Protein AF-A0A484ZSZ6-F1 (afdb_monomer_lite)

Radius of gyration: 18.45 Å; chains: 1; bounding box: 39×39×60 Å

pLDDT: mean 85.98, std 18.45, range [37.88, 98.19]

Organism: NCBI:txid82979

Sequence (96 aa):
MYANLVFSRGIDEFYALCAKVGVDSVLIADVPLEESAPYRLAAQRYNISPIFICPPNADDDLIRQIASHGRGYTYLLSRAGVTGAEKTVRFSHWNT

Foldseek 3Di:
DAPCVCPVCDVLVSLQVCLVVPNAEDEHPPADLVRCVVNLVSCVVSNHFYEEEDEPPDDPVSVVSNVVRGDDDYHYDPHNDDPDDPDPPPDDDDDD

InterPro domains:
  IPR002028 Tryptophan synthase, alpha chain [PF00290] (1-89)
  IPR002028 Tryptophan synthase, alpha chain [PTHR43406] (2-90)
  IPR002028 Tryptophan synthase, alpha chain [TIGR00262] (1-90)
  IPR011060 Ribulose-phosphate binding barrel [SSF51366] (1-91)
  IPR013785 Aldolase-type TIM barrel [G3DSA:3.20.20.70] (1-93)

Structure (mmCIF, N/CA/C/O backbone):
data_AF-A0A484ZSZ6-F1
#
_entry.id   AF-A0A484ZSZ6-F1
#
loop_
_atom_site.group_PDB
_atom_site.id
_atom_site.type_symbol
_atom_site.label_atom_id
_atom_site.label_alt_id
_atom_site.label_comp_id
_atom_site.label_asym_id
_atom_site.label_entity_id
_atom_site.label_seq_id
_atom_site.pdbx_PDB_ins_code
_atom_site.Cartn_x
_atom_site.Cartn_y
_atom_site.Cartn_z
_atom_site.occupancy
_atom_site.B_iso_or_equiv
_atom_site.auth_seq_id
_atom_site.auth_comp_id
_atom_site.auth_asym_id
_atom_site.auth_atom_id
_atom_site.pdbx_PDB_model_num
ATOM 1 N N . MET A 1 1 ? -1.527 8.192 -1.253 1.00 87.94 1 MET A N 1
ATOM 2 C CA . MET A 1 1 ? -1.198 8.896 0.007 1.00 87.94 1 MET A CA 1
ATOM 3 C C . MET A 1 1 ? 0.299 8.761 0.276 1.00 87.94 1 MET A C 1
ATOM 5 O O . MET A 1 1 ? 0.913 7.934 -0.378 1.00 87.94 1 MET A O 1
ATOM 9 N N . TYR A 1 2 ? 0.884 9.553 1.176 1.00 93.69 2 TYR A N 1
ATOM 10 C CA . TYR A 1 2 ? 2.295 9.433 1.578 1.00 93.69 2 TYR A CA 1
ATOM 11 C C . TYR A 1 2 ? 2.436 8.643 2.885 1.00 93.69 2 TYR A C 1
ATOM 13 O O . TYR A 1 2 ? 1.557 8.734 3.750 1.00 93.69 2 TYR A O 1
ATOM 21 N N . ALA A 1 3 ? 3.543 7.920 3.047 1.00 94.38 3 ALA A N 1
ATOM 22 C CA . ALA A 1 3 ? 3.842 7.049 4.181 1.00 94.38 3 ALA A CA 1
ATOM 23 C C . ALA A 1 3 ? 3.733 7.790 5.512 1.00 94.38 3 ALA A C 1
ATOM 25 O O . ALA A 1 3 ? 3.119 7.296 6.454 1.00 94.38 3 ALA A O 1
ATOM 26 N N . ASN A 1 4 ? 4.246 9.022 5.563 1.00 94.75 4 ASN A N 1
ATOM 27 C CA . ASN A 1 4 ? 4.240 9.848 6.767 1.00 94.75 4 ASN A CA 1
ATOM 28 C C . ASN A 1 4 ? 2.826 10.072 7.340 1.00 94.75 4 ASN A C 1
ATOM 30 O O . ASN A 1 4 ? 2.640 10.083 8.555 1.00 94.75 4 ASN A O 1
ATOM 34 N N . LEU A 1 5 ? 1.806 10.210 6.486 1.00 93.38 5 LEU A N 1
ATOM 35 C CA . LEU A 1 5 ? 0.421 10.393 6.941 1.00 93.38 5 LEU A CA 1
ATOM 36 C C . LEU A 1 5 ? -0.161 9.120 7.567 1.00 93.38 5 LEU A C 1
ATOM 38 O O . LEU A 1 5 ? -0.976 9.215 8.480 1.00 93.38 5 LEU A O 1
ATOM 42 N N . VAL A 1 6 ? 0.275 7.947 7.099 1.00 94.69 6 VAL A N 1
ATOM 43 C CA . VAL A 1 6 ? -0.079 6.661 7.714 1.00 94.69 6 VAL A CA 1
ATOM 44 C C . VAL A 1 6 ? 0.695 6.474 9.018 1.00 94.69 6 VAL A C 1
ATOM 46 O O . VAL A 1 6 ? 0.132 6.104 10.042 1.00 94.69 6 VAL A O 1
ATOM 49 N N . PHE A 1 7 ? 2.002 6.730 8.977 1.00 93.88 7 PHE A N 1
ATOM 50 C CA . PHE A 1 7 ? 2.922 6.415 10.061 1.00 93.88 7 PHE A CA 1
ATOM 51 C C . PHE A 1 7 ? 2.739 7.330 11.274 1.00 93.88 7 PHE A C 1
ATOM 53 O O . PHE A 1 7 ? 2.713 6.842 12.399 1.00 93.88 7 PHE A O 1
ATOM 60 N N . SER A 1 8 ? 2.554 8.637 11.061 1.00 92.62 8 SER A N 1
ATOM 61 C CA . SER A 1 8 ? 2.411 9.627 12.145 1.00 92.62 8 SER A CA 1
ATOM 62 C C . SER A 1 8 ? 1.237 9.357 13.089 1.00 92.62 8 SER A C 1
ATOM 64 O O . SER A 1 8 ? 1.297 9.736 14.255 1.00 92.62 8 SER A O 1
ATOM 66 N N . ARG A 1 9 ? 0.183 8.695 12.604 1.00 87.75 9 ARG A N 1
ATOM 67 C CA . ARG A 1 9 ? -0.988 8.292 13.399 1.00 87.75 9 ARG A CA 1
ATOM 68 C C . ARG A 1 9 ? -0.896 6.863 13.935 1.00 87.75 9 ARG A C 1
ATOM 70 O O . ARG A 1 9 ? -1.791 6.433 14.641 1.00 87.75 9 ARG A O 1
ATOM 77 N N . GLY A 1 10 ? 0.157 6.127 13.591 1.00 96.12 10 GLY A N 1
ATOM 78 C CA . GLY A 1 10 ? 0.226 4.682 13.764 1.00 96.12 10 GLY A CA 1
ATOM 79 C C . GLY A 1 10 ? -0.470 3.950 12.615 1.00 96.12 10 GLY A C 1
ATOM 80 O O . GLY A 1 10 ? -1.633 4.197 12.297 1.00 96.12 10 GLY A O 1
ATOM 81 N N . ILE A 1 11 ? 0.251 3.008 11.998 1.00 97.06 11 ILE A N 1
ATOM 82 C CA . ILE A 1 11 ? -0.221 2.279 10.810 1.00 97.06 11 ILE A CA 1
ATOM 83 C C . ILE A 1 11 ? -1.549 1.560 11.086 1.00 97.06 11 ILE A C 1
ATOM 85 O O . ILE A 1 11 ? -2.465 1.616 10.272 1.00 97.06 11 ILE A O 1
ATOM 89 N N . ASP A 1 12 ? -1.660 0.897 12.234 1.00 97.69 12 ASP A N 1
ATOM 90 C CA . ASP A 1 12 ? -2.839 0.109 12.599 1.00 97.69 12 ASP A CA 1
ATOM 91 C C . ASP A 1 12 ? -4.077 0.996 12.823 1.00 97.69 12 ASP A C 1
ATOM 93 O O . ASP A 1 12 ? -5.130 0.746 12.239 1.00 97.69 12 ASP A O 1
ATOM 97 N N . GLU A 1 13 ? -3.924 2.098 13.568 1.00 97.88 13 GLU A N 1
ATOM 98 C CA . GLU A 1 13 ? -4.997 3.070 13.820 1.00 97.88 13 GLU A CA 1
ATOM 99 C C . GLU A 1 13 ? -5.493 3.717 12.522 1.00 97.88 13 GLU A C 1
ATOM 101 O O . GLU A 1 13 ? -6.701 3.869 12.316 1.00 97.88 13 GLU A O 1
ATOM 106 N N . PHE A 1 14 ? -4.573 4.043 11.610 1.00 98.00 14 PHE A N 1
ATOM 107 C CA . PHE A 1 14 ? -4.925 4.565 10.295 1.00 98.00 14 PHE A CA 1
ATOM 108 C C . PHE A 1 14 ? -5.837 3.596 9.527 1.00 98.00 14 PHE A C 1
ATOM 110 O O . PHE A 1 14 ? -6.909 3.994 9.067 1.00 98.00 14 PHE A O 1
ATOM 117 N N . TYR A 1 15 ? -5.450 2.320 9.415 1.00 98.12 15 TYR A N 1
ATOM 118 C CA . TYR A 1 15 ? -6.247 1.334 8.679 1.00 98.12 15 TYR A CA 1
ATOM 119 C C . TYR A 1 15 ? -7.562 0.977 9.390 1.00 98.12 15 TYR A C 1
ATOM 121 O O . TYR A 1 15 ? -8.571 0.763 8.715 1.00 98.12 15 TYR A O 1
ATOM 129 N N . ALA A 1 16 ? -7.598 1.004 10.726 1.00 98.19 16 ALA A N 1
ATOM 130 C CA . ALA A 1 16 ? -8.834 0.864 11.494 1.00 98.19 16 ALA A CA 1
ATOM 131 C C . ALA A 1 16 ? -9.832 1.988 11.175 1.00 98.19 16 ALA A C 1
ATOM 133 O O . ALA A 1 16 ? -11.024 1.738 10.971 1.00 98.19 16 ALA A O 1
ATOM 134 N N . LEU A 1 17 ? -9.347 3.232 11.090 1.00 97.69 17 LEU A N 1
ATOM 135 C CA . LEU A 1 17 ? -10.176 4.373 10.717 1.00 97.69 17 LEU A CA 1
ATOM 136 C C . LEU A 1 17 ? -10.674 4.249 9.275 1.00 97.69 17 LEU A C 1
ATOM 138 O O . LEU A 1 17 ? -11.860 4.471 9.040 1.00 97.69 17 LEU A O 1
ATOM 142 N N . CYS A 1 18 ? -9.806 3.858 8.335 1.00 97.75 18 CYS A N 1
ATOM 143 C CA . CYS A 1 18 ? -10.184 3.600 6.944 1.00 97.75 18 CYS A CA 1
ATOM 144 C C . CYS A 1 18 ? -11.353 2.613 6.847 1.00 97.75 18 CYS A C 1
ATOM 146 O O . CYS A 1 18 ? -12.346 2.915 6.186 1.00 97.75 18 CYS A O 1
ATOM 148 N N . ALA A 1 19 ? -11.282 1.485 7.557 1.00 98.06 19 ALA A N 1
ATOM 149 C CA . ALA A 1 19 ? -12.372 0.512 7.581 1.00 98.06 19 ALA A CA 1
ATOM 150 C C . ALA A 1 19 ? -13.653 1.092 8.193 1.00 98.06 19 ALA A C 1
ATOM 152 O O . ALA A 1 19 ? -14.738 0.912 7.645 1.00 98.06 19 ALA A O 1
ATOM 153 N N . LYS A 1 20 ? -13.538 1.852 9.290 1.00 98.19 20 LYS A N 1
ATOM 154 C CA . LYS A 1 20 ? -14.687 2.486 9.955 1.00 98.19 20 LYS A CA 1
ATOM 155 C C . LYS A 1 20 ? -15.456 3.443 9.039 1.00 98.19 20 LYS A C 1
ATOM 157 O O . LYS A 1 20 ? -16.673 3.544 9.168 1.00 98.19 20 LYS A O 1
ATOM 162 N N . VAL A 1 21 ? -14.763 4.162 8.156 1.00 97.81 21 VAL A N 1
ATOM 163 C CA . VAL A 1 21 ? -15.391 5.120 7.229 1.00 97.81 21 VAL A CA 1
ATOM 164 C C . VAL A 1 21 ? -15.746 4.513 5.865 1.00 97.81 21 VAL A C 1
ATOM 166 O O . VAL A 1 21 ? -16.266 5.227 5.014 1.00 97.81 21 VAL A O 1
ATOM 169 N N . GLY A 1 22 ? -15.491 3.216 5.657 1.00 97.31 22 GLY A N 1
ATOM 170 C CA . GLY A 1 22 ? -15.843 2.504 4.426 1.00 97.31 22 GLY A CA 1
ATOM 171 C C . GLY A 1 22 ? -14.873 2.713 3.259 1.00 97.31 22 GLY A C 1
ATOM 172 O O . GLY A 1 22 ? -15.303 2.723 2.113 1.00 97.31 22 GLY A O 1
ATOM 173 N N . VAL A 1 23 ? -13.577 2.917 3.522 1.00 97.81 23 VAL A N 1
ATOM 174 C CA . VAL A 1 23 ? -12.549 2.924 2.465 1.00 97.81 23 VAL A CA 1
ATOM 175 C C . VAL A 1 23 ? -12.324 1.499 1.960 1.00 97.81 23 VAL A C 1
ATOM 177 O O . VAL A 1 23 ? -12.124 0.598 2.762 1.00 97.81 23 VAL A O 1
ATOM 180 N N . ASP A 1 24 ? -12.270 1.298 0.642 1.00 97.25 24 ASP A N 1
ATOM 181 C CA . ASP A 1 24 ? -12.011 -0.030 0.059 1.00 97.25 24 ASP A CA 1
ATOM 182 C C . ASP A 1 24 ? -10.520 -0.328 -0.156 1.00 97.25 24 ASP A C 1
ATOM 184 O O . ASP A 1 24 ? -10.080 -1.481 -0.136 1.00 97.25 24 ASP A O 1
ATOM 188 N N . SER A 1 25 ? -9.718 0.707 -0.424 1.00 97.06 25 SER A N 1
ATOM 189 C CA . SER A 1 25 ? -8.324 0.538 -0.833 1.00 97.06 25 SER A CA 1
ATOM 190 C C . SER A 1 25 ? -7.438 1.733 -0.498 1.00 97.06 25 SER A C 1
ATOM 192 O O . SER A 1 25 ? -7.904 2.869 -0.395 1.00 97.06 25 SER A O 1
ATOM 194 N N . VAL A 1 26 ? -6.139 1.475 -0.332 1.00 97.31 26 VAL A N 1
ATOM 195 C CA . VAL A 1 26 ? -5.129 2.501 -0.048 1.00 97.31 26 VAL A CA 1
ATOM 196 C C . VAL A 1 26 ? -3.896 2.264 -0.916 1.00 97.31 26 VAL A C 1
ATOM 198 O O . VAL A 1 26 ? -3.300 1.189 -0.900 1.00 97.31 26 VAL A O 1
ATOM 201 N N . LEU A 1 27 ? -3.493 3.309 -1.641 1.00 96.81 27 LEU A N 1
ATOM 202 C CA . LEU A 1 27 ? -2.213 3.403 -2.344 1.00 96.81 27 LEU A CA 1
ATOM 203 C C . LEU A 1 27 ? -1.280 4.318 -1.548 1.00 96.81 27 LEU A C 1
ATOM 205 O O . LEU A 1 27 ? -1.634 5.476 -1.296 1.00 96.81 27 LEU A O 1
ATOM 209 N N . ILE A 1 28 ? -0.084 3.841 -1.201 1.00 95.94 28 ILE A N 1
ATOM 210 C CA . ILE A 1 28 ? 0.973 4.659 -0.590 1.00 95.94 28 ILE A CA 1
ATOM 211 C C . ILE A 1 28 ? 2.067 4.889 -1.640 1.00 95.94 28 ILE A C 1
ATOM 213 O O . ILE A 1 28 ? 2.682 3.941 -2.104 1.00 95.94 28 ILE A O 1
ATOM 217 N N . ALA A 1 29 ? 2.243 6.136 -2.078 1.00 91.81 29 ALA A N 1
ATOM 218 C CA . ALA A 1 29 ? 2.974 6.473 -3.302 1.00 91.81 29 ALA A CA 1
ATOM 219 C C . ALA A 1 29 ? 4.501 6.413 -3.153 1.00 91.81 29 ALA A C 1
ATOM 221 O O . ALA A 1 29 ? 5.207 6.226 -4.136 1.00 91.81 29 ALA A O 1
ATOM 222 N N . ASP A 1 30 ? 4.993 6.599 -1.934 1.00 93.88 30 ASP A N 1
ATOM 223 C CA . ASP A 1 30 ? 6.403 6.676 -1.555 1.00 93.88 30 ASP A CA 1
ATOM 224 C C . ASP A 1 30 ? 6.892 5.423 -0.810 1.00 93.88 30 ASP A C 1
ATOM 226 O O . ASP A 1 30 ? 8.021 5.413 -0.334 1.00 93.88 30 ASP A O 1
ATOM 230 N N . VAL A 1 31 ? 6.068 4.370 -0.709 1.00 93.56 31 VAL A N 1
ATOM 231 C CA . VAL A 1 31 ? 6.461 3.096 -0.086 1.00 93.56 31 VAL A CA 1
ATOM 232 C C . VAL A 1 31 ? 6.713 2.056 -1.175 1.00 93.56 31 VAL A C 1
ATOM 234 O O . VAL A 1 31 ? 5.754 1.619 -1.822 1.00 93.56 31 VAL A O 1
ATOM 237 N N . PRO A 1 32 ? 7.973 1.635 -1.381 1.00 91.38 32 PRO A N 1
ATOM 238 C CA . PRO A 1 32 ? 8.282 0.547 -2.293 1.00 91.38 32 PRO A CA 1
ATOM 239 C C . PRO A 1 32 ? 7.781 -0.791 -1.728 1.00 91.38 32 PRO A C 1
ATOM 241 O O . PRO A 1 32 ? 7.456 -0.922 -0.542 1.00 91.38 32 PRO A O 1
ATOM 244 N N . LEU A 1 33 ? 7.680 -1.804 -2.587 1.00 89.88 33 LEU A N 1
ATOM 245 C CA . LEU A 1 33 ? 7.099 -3.096 -2.226 1.00 89.88 33 LEU A CA 1
ATOM 246 C C . LEU A 1 33 ? 7.856 -3.763 -1.061 1.00 89.88 33 LEU A C 1
ATOM 248 O O . LEU A 1 33 ? 7.234 -4.338 -0.166 1.00 89.88 33 LEU A O 1
ATOM 252 N N . GLU A 1 34 ? 9.177 -3.642 -1.045 1.00 91.56 34 GLU A N 1
ATOM 253 C CA . GLU A 1 34 ? 10.098 -4.200 -0.054 1.00 91.56 34 GLU A CA 1
ATOM 254 C C . GLU A 1 34 ? 9.791 -3.681 1.360 1.00 91.56 34 GLU A C 1
ATOM 256 O O . GLU A 1 34 ? 9.831 -4.433 2.334 1.00 91.56 34 GLU A O 1
ATOM 261 N N . GLU A 1 35 ? 9.393 -2.413 1.467 1.00 94.12 35 GLU A N 1
ATOM 262 C CA . GLU A 1 35 ? 9.041 -1.745 2.726 1.00 94.12 35 GLU A CA 1
ATOM 263 C C . GLU A 1 35 ? 7.536 -1.809 3.032 1.00 94.12 35 GLU A C 1
ATOM 265 O O . GLU A 1 35 ? 7.070 -1.348 4.077 1.00 94.12 35 GLU A O 1
ATOM 270 N N . SER A 1 36 ? 6.742 -2.411 2.143 1.00 95.06 36 SER A N 1
ATOM 271 C CA . SER A 1 36 ? 5.280 -2.409 2.246 1.00 95.06 36 SER A CA 1
ATOM 272 C C . SER A 1 36 ? 4.718 -3.366 3.298 1.00 95.06 36 SER A C 1
ATOM 274 O O . SER A 1 36 ? 3.543 -3.253 3.652 1.00 95.06 36 SER A O 1
ATOM 276 N N . ALA A 1 37 ? 5.521 -4.306 3.809 1.00 96.62 37 ALA A N 1
ATOM 277 C CA . ALA A 1 37 ? 5.092 -5.357 4.734 1.00 96.62 37 ALA A CA 1
ATOM 278 C C . ALA A 1 37 ? 4.217 -4.860 5.910 1.00 96.62 37 ALA A C 1
ATOM 280 O O . ALA A 1 37 ? 3.097 -5.364 6.048 1.00 96.62 37 ALA A O 1
ATOM 281 N N . PRO A 1 38 ? 4.632 -3.871 6.730 1.00 96.88 38 PRO A N 1
ATOM 282 C CA . PRO A 1 38 ? 3.805 -3.389 7.838 1.00 96.88 38 PRO A CA 1
ATOM 283 C C . PRO A 1 38 ? 2.474 -2.787 7.365 1.00 96.88 38 PRO A C 1
ATOM 285 O O . PRO A 1 38 ? 1.438 -3.016 7.992 1.00 96.88 38 PRO A O 1
ATOM 288 N N . TYR A 1 39 ? 2.475 -2.085 6.231 1.00 96.75 39 TYR A N 1
ATOM 289 C CA . TYR A 1 39 ? 1.286 -1.452 5.663 1.00 96.75 39 TYR A CA 1
ATOM 290 C C . TYR A 1 39 ? 0.304 -2.476 5.100 1.00 96.75 39 TYR A C 1
ATOM 292 O O . TYR A 1 39 ? -0.877 -2.433 5.433 1.00 96.75 39 TYR A O 1
ATOM 300 N N . ARG A 1 40 ? 0.775 -3.429 4.286 1.00 95.44 40 ARG A N 1
ATOM 301 C CA . ARG A 1 40 ? -0.095 -4.443 3.672 1.00 95.44 40 ARG A CA 1
ATOM 302 C C . ARG A 1 40 ? -0.667 -5.409 4.705 1.00 95.44 40 ARG A C 1
ATOM 304 O O . ARG A 1 40 ? 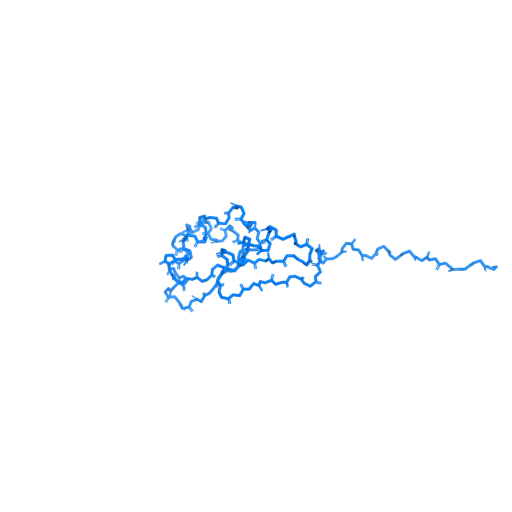-1.813 -5.819 4.567 1.00 95.44 40 ARG A O 1
ATOM 311 N N . LEU A 1 41 ? 0.098 -5.754 5.745 1.00 97.19 41 LEU A N 1
ATOM 312 C CA . LEU A 1 41 ? -0.393 -6.608 6.828 1.00 97.19 41 LEU A CA 1
ATOM 313 C C . LEU A 1 41 ? -1.482 -5.899 7.640 1.00 97.19 41 LEU A C 1
ATOM 315 O O . LEU A 1 41 ? -2.472 -6.531 7.998 1.00 97.19 41 LEU A O 1
ATOM 319 N N . ALA A 1 42 ? -1.329 -4.598 7.907 1.00 97.56 42 ALA A N 1
ATOM 320 C CA . ALA A 1 42 ? -2.378 -3.806 8.544 1.00 97.56 42 ALA A CA 1
ATOM 321 C C . ALA A 1 42 ? -3.612 -3.672 7.645 1.00 97.56 42 ALA A C 1
ATOM 323 O O . ALA A 1 42 ? -4.718 -3.961 8.090 1.00 97.56 42 ALA A O 1
ATOM 324 N N . ALA A 1 43 ? -3.425 -3.345 6.365 1.00 97.12 43 ALA A N 1
ATOM 325 C CA . ALA A 1 43 ? -4.511 -3.266 5.392 1.00 97.12 43 ALA A CA 1
ATOM 326 C C . ALA A 1 43 ? -5.341 -4.563 5.359 1.00 97.12 43 ALA A C 1
ATOM 328 O O . ALA A 1 43 ? -6.562 -4.521 5.484 1.00 97.12 43 ALA A O 1
ATOM 329 N N . GLN A 1 44 ? -4.675 -5.723 5.310 1.00 96.25 44 GLN A N 1
ATOM 330 C CA . GLN A 1 44 ? -5.322 -7.038 5.333 1.00 96.25 44 GLN A CA 1
ATOM 331 C C . GLN A 1 44 ? -6.135 -7.293 6.609 1.00 96.25 44 GLN A C 1
ATOM 333 O O . GLN A 1 44 ? -7.242 -7.818 6.511 1.00 96.25 44 GLN A O 1
ATOM 338 N N . ARG A 1 45 ? -5.635 -6.903 7.792 1.00 97.69 45 ARG A N 1
ATOM 339 C CA . ARG A 1 45 ? -6.384 -7.046 9.058 1.00 97.69 45 ARG A CA 1
ATOM 340 C C . ARG A 1 45 ? -7.712 -6.293 9.043 1.00 97.69 45 ARG A C 1
ATOM 342 O O . ARG A 1 45 ? -8.678 -6.759 9.637 1.00 97.69 45 ARG A O 1
ATOM 349 N N . TYR A 1 46 ? -7.753 -5.157 8.355 1.00 98.00 46 TYR A N 1
ATOM 350 C CA . TYR A 1 46 ? -8.921 -4.282 8.282 1.00 98.00 46 TYR A CA 1
ATOM 351 C C . TYR A 1 46 ? -9.708 -4.419 6.976 1.00 98.00 46 TYR A C 1
ATOM 353 O O . TYR A 1 46 ? -10.565 -3.588 6.690 1.00 98.00 46 TYR A O 1
ATOM 361 N N . ASN A 1 47 ? -9.443 -5.472 6.195 1.00 97.31 47 ASN A N 1
ATOM 362 C CA . ASN A 1 47 ? -10.094 -5.739 4.912 1.00 97.31 47 ASN A CA 1
ATOM 363 C C . ASN A 1 47 ? -9.983 -4.576 3.901 1.00 97.31 47 ASN A C 1
ATOM 365 O O . ASN A 1 47 ? -10.872 -4.359 3.081 1.00 97.31 47 ASN A O 1
ATOM 369 N N . ILE A 1 48 ? -8.872 -3.840 3.960 1.00 98.00 48 ILE A N 1
ATOM 370 C CA . ILE A 1 48 ? -8.515 -2.767 3.032 1.00 98.00 48 ILE A CA 1
ATOM 371 C C . ILE A 1 48 ? -7.561 -3.335 1.985 1.00 98.00 48 ILE A C 1
ATOM 373 O O . ILE A 1 48 ? -6.577 -3.995 2.321 1.00 98.00 48 ILE A O 1
ATOM 377 N N . SER A 1 49 ? -7.817 -3.060 0.708 1.00 97.75 49 SER A N 1
ATOM 378 C CA . SER A 1 49 ? -6.944 -3.508 -0.379 1.00 97.75 49 SER A CA 1
ATOM 379 C C . SER A 1 49 ? -5.676 -2.644 -0.469 1.00 97.75 49 SER A C 1
ATOM 381 O O . SER A 1 49 ? -5.785 -1.448 -0.758 1.00 97.75 49 SER A O 1
ATOM 383 N N . P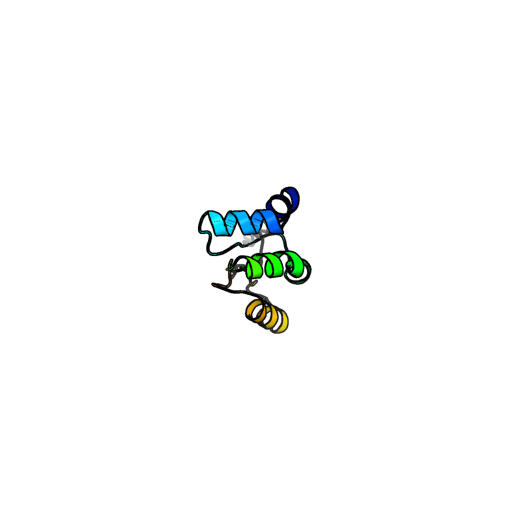RO A 1 50 ? -4.466 -3.204 -0.259 1.00 96.75 50 PRO A N 1
ATOM 384 C CA . PRO A 1 50 ? -3.229 -2.489 -0.546 1.00 96.75 50 PRO A CA 1
ATOM 385 C C . PRO A 1 50 ? -3.011 -2.419 -2.062 1.00 96.75 50 PRO A C 1
ATOM 387 O O . PRO A 1 50 ? -2.958 -3.449 -2.744 1.00 96.75 50 PRO A O 1
ATOM 390 N N . ILE A 1 51 ? -2.877 -1.201 -2.583 1.00 96.81 51 ILE A N 1
ATOM 391 C CA . ILE A 1 51 ? -2.665 -0.941 -4.009 1.00 96.81 51 ILE A CA 1
ATOM 392 C C . ILE A 1 51 ? -1.192 -0.641 -4.260 1.00 96.81 51 ILE A C 1
ATOM 394 O O . ILE A 1 51 ? -0.617 0.249 -3.633 1.00 96.81 51 ILE A O 1
ATOM 398 N N . PHE A 1 52 ? -0.616 -1.343 -5.235 1.00 95.38 52 PHE A N 1
ATOM 399 C CA . PHE A 1 52 ? 0.764 -1.152 -5.673 1.00 95.38 52 PHE A CA 1
ATOM 400 C C . PHE A 1 52 ? 0.837 -0.532 -7.061 1.00 95.38 52 PHE A C 1
ATOM 402 O O . PHE A 1 52 ? -0.038 -0.737 -7.911 1.00 95.38 52 PHE A O 1
ATOM 409 N N . ILE A 1 53 ? 1.916 0.214 -7.275 1.00 93.31 53 ILE A N 1
ATOM 410 C CA . ILE A 1 53 ? 2.254 0.804 -8.561 1.00 93.31 53 ILE A CA 1
ATOM 411 C C . ILE A 1 53 ? 3.1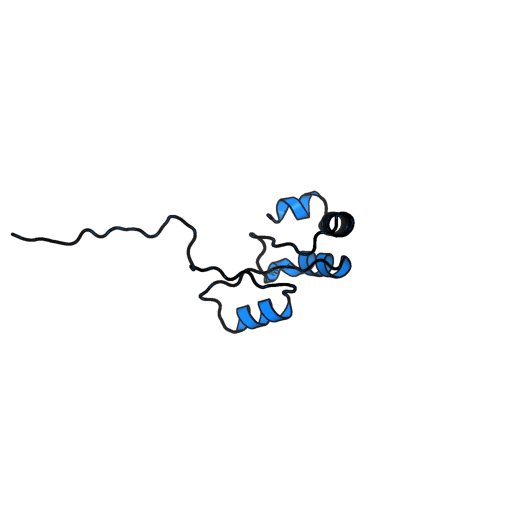07 -0.187 -9.351 1.00 93.31 53 ILE A C 1
ATOM 413 O O . ILE A 1 53 ? 4.097 -0.699 -8.839 1.00 93.31 53 ILE A O 1
ATOM 417 N N . CYS A 1 54 ? 2.734 -0.424 -10.606 1.00 92.62 54 CYS A N 1
ATOM 418 C CA . CYS A 1 54 ? 3.528 -1.177 -11.566 1.00 92.62 54 CYS A CA 1
ATOM 419 C C . CYS A 1 54 ? 4.134 -0.202 -12.591 1.00 92.62 54 CYS A C 1
ATOM 421 O O . CYS A 1 54 ? 3.385 0.432 -13.345 1.00 92.62 54 CYS A O 1
ATOM 423 N N . PRO A 1 55 ? 5.465 -0.023 -12.616 1.00 90.69 55 PRO A N 1
ATOM 424 C CA . PRO A 1 55 ? 6.144 0.695 -13.690 1.00 90.69 55 PRO A CA 1
ATOM 425 C C . PRO A 1 55 ? 5.978 -0.025 -15.041 1.00 90.69 55 PRO A C 1
ATOM 427 O O . PRO A 1 55 ? 5.939 -1.253 -15.074 1.00 90.69 55 PRO A O 1
ATOM 430 N N . PRO A 1 56 ? 5.948 0.691 -16.181 1.00 88.94 56 PRO A N 1
ATOM 431 C CA . PRO A 1 56 ? 5.811 0.055 -17.496 1.00 88.94 56 PRO A CA 1
ATOM 432 C C . PRO A 1 56 ? 7.052 -0.757 -17.906 1.00 88.94 56 PRO A C 1
ATOM 434 O O . PRO A 1 56 ? 6.989 -1.549 -18.838 1.00 88.94 56 PRO A O 1
ATOM 437 N N . ASN A 1 57 ? 8.179 -0.542 -17.227 1.00 90.00 57 ASN A N 1
ATOM 438 C CA . ASN A 1 57 ? 9.445 -1.250 -17.390 1.00 90.00 57 ASN A CA 1
ATOM 439 C C . ASN A 1 57 ? 9.731 -2.222 -16.229 1.00 90.00 57 ASN A C 1
ATOM 441 O O . ASN A 1 57 ? 10.892 -2.562 -16.012 1.00 90.00 57 ASN A O 1
ATOM 445 N N . ALA A 1 58 ? 8.709 -2.602 -15.453 1.00 89.62 58 ALA A N 1
ATOM 446 C CA . ALA A 1 58 ? 8.848 -3.603 -14.401 1.00 89.62 58 ALA A CA 1
ATOM 447 C C . ALA A 1 58 ? 9.342 -4.932 -14.985 1.00 89.62 58 ALA A C 1
ATOM 449 O O . ALA A 1 58 ? 8.874 -5.361 -16.041 1.00 89.62 58 ALA A O 1
ATOM 450 N N . ASP A 1 59 ? 10.275 -5.575 -14.289 1.00 94.06 59 ASP A N 1
ATOM 451 C CA . ASP A 1 59 ? 10.692 -6.929 -14.626 1.00 94.06 59 ASP A CA 1
ATOM 452 C C . ASP A 1 59 ? 9.650 -7.965 -14.169 1.00 94.06 59 ASP A C 1
ATOM 454 O O . ASP A 1 59 ? 8.714 -7.681 -13.412 1.00 94.06 59 ASP A O 1
ATOM 458 N N . ASP A 1 60 ? 9.808 -9.190 -14.663 1.00 95.56 60 ASP A N 1
ATOM 459 C CA . ASP A 1 60 ? 8.918 -10.311 -14.364 1.00 95.56 60 ASP A CA 1
ATOM 460 C C . ASP A 1 60 ? 8.799 -10.588 -12.857 1.00 95.56 60 ASP A C 1
ATOM 462 O O . ASP A 1 60 ? 7.728 -10.965 -12.373 1.00 95.56 60 ASP A O 1
ATOM 466 N N . ASP A 1 61 ? 9.881 -10.398 -12.103 1.00 95.12 61 ASP A N 1
ATOM 467 C CA . ASP A 1 61 ? 9.906 -10.665 -10.668 1.00 95.12 61 ASP A CA 1
ATOM 468 C C . ASP A 1 61 ? 9.114 -9.614 -9.892 1.00 95.12 61 ASP A C 1
ATOM 470 O O . ASP A 1 61 ? 8.296 -9.970 -9.038 1.00 95.12 61 ASP A O 1
ATOM 474 N N . LEU A 1 62 ? 9.264 -8.332 -10.223 1.00 92.31 62 LEU A N 1
ATOM 475 C CA . LEU A 1 62 ? 8.458 -7.260 -9.652 1.00 92.31 62 LEU A CA 1
ATOM 476 C C . LEU A 1 62 ? 6.975 -7.446 -9.995 1.00 92.31 62 LEU A C 1
ATOM 478 O O . LEU A 1 62 ? 6.124 -7.319 -9.113 1.00 92.31 62 LEU A O 1
ATOM 482 N N . ILE A 1 63 ? 6.648 -7.819 -11.238 1.00 94.19 63 ILE A N 1
ATOM 483 C CA . ILE A 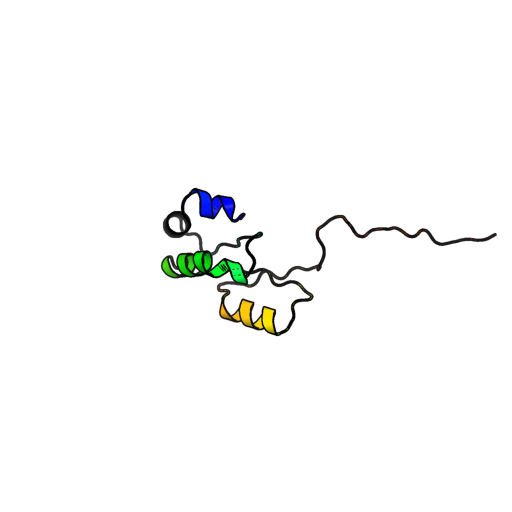1 63 ? 5.264 -8.102 -11.651 1.00 94.19 63 ILE A CA 1
ATOM 484 C C . ILE A 1 63 ? 4.666 -9.238 -10.810 1.00 94.19 63 ILE A C 1
ATOM 486 O O . ILE A 1 63 ? 3.554 -9.098 -10.288 1.00 94.19 63 ILE A O 1
ATOM 490 N N . ARG A 1 64 ? 5.395 -10.348 -10.622 1.00 95.56 64 ARG A N 1
ATOM 491 C CA . ARG A 1 64 ? 4.946 -11.477 -9.784 1.00 95.56 64 ARG A CA 1
ATOM 492 C C . ARG A 1 64 ? 4.718 -11.059 -8.340 1.00 95.56 64 ARG A C 1
ATOM 494 O O . ARG A 1 64 ? 3.734 -11.481 -7.724 1.00 95.56 64 ARG A O 1
ATOM 501 N N . GLN A 1 65 ? 5.597 -10.229 -7.792 1.00 94.62 65 GLN A N 1
ATOM 502 C CA . GLN A 1 65 ? 5.457 -9.768 -6.420 1.00 94.62 65 GLN A CA 1
ATOM 503 C C . GLN A 1 65 ? 4.271 -8.805 -6.247 1.00 94.62 65 GLN A C 1
ATOM 505 O O . GLN A 1 65 ? 3.485 -8.965 -5.308 1.00 94.62 65 GLN A O 1
ATOM 510 N N . ILE A 1 66 ? 4.077 -7.865 -7.179 1.00 94.25 66 ILE A N 1
ATOM 511 C CA . ILE A 1 66 ? 2.907 -6.974 -7.214 1.00 94.25 66 ILE A CA 1
ATOM 512 C C . ILE A 1 66 ? 1.617 -7.795 -7.297 1.00 94.25 66 ILE A C 1
ATOM 514 O O . ILE A 1 66 ? 0.689 -7.544 -6.530 1.00 94.25 66 ILE A O 1
ATOM 518 N N . ALA A 1 67 ? 1.562 -8.805 -8.170 1.00 93.06 67 ALA A N 1
ATOM 519 C CA . ALA A 1 67 ? 0.400 -9.683 -8.302 1.00 93.06 67 ALA A CA 1
ATOM 520 C C . ALA A 1 67 ? 0.134 -10.507 -7.028 1.00 93.06 67 ALA A C 1
ATOM 522 O O . ALA A 1 67 ? -1.016 -10.726 -6.644 1.00 93.06 67 ALA A O 1
ATOM 523 N N . SER A 1 68 ? 1.191 -10.934 -6.335 1.00 94.38 68 SER A N 1
ATOM 524 C CA . SER A 1 68 ? 1.075 -11.724 -5.104 1.00 94.38 68 SER A CA 1
ATOM 525 C C . SER A 1 68 ? 0.554 -10.893 -3.928 1.00 94.38 68 SER A C 1
ATOM 527 O O . SER A 1 68 ? -0.286 -11.367 -3.152 1.00 94.38 68 SER A O 1
ATOM 529 N N . HIS A 1 69 ? 1.026 -9.650 -3.796 1.00 91.31 69 HIS A N 1
ATOM 530 C CA . HIS A 1 69 ? 0.752 -8.792 -2.641 1.00 91.31 69 HIS A CA 1
ATOM 531 C C . HIS A 1 69 ? -0.399 -7.802 -2.835 1.00 91.31 69 HIS A C 1
ATOM 533 O O . HIS A 1 69 ? -1.081 -7.485 -1.858 1.00 91.31 69 HIS A O 1
ATOM 539 N N . GLY A 1 70 ? -0.631 -7.325 -4.057 1.00 87.75 70 GLY A N 1
ATOM 540 C CA . GLY A 1 70 ? -1.709 -6.393 -4.377 1.00 87.75 70 GLY A CA 1
ATOM 541 C C . GLY A 1 70 ? -3.090 -7.035 -4.307 1.00 87.75 70 GLY A C 1
ATOM 542 O O . GLY A 1 70 ? -3.259 -8.239 -4.523 1.00 87.75 70 GLY A O 1
ATOM 543 N N . ARG A 1 71 ? -4.100 -6.225 -3.987 1.00 89.25 71 ARG A N 1
ATOM 544 C CA . ARG A 1 71 ? -5.522 -6.607 -4.009 1.00 89.25 71 ARG A CA 1
ATOM 545 C C . ARG A 1 71 ? -6.350 -5.475 -4.610 1.00 89.25 71 ARG A C 1
ATOM 547 O O . ARG A 1 71 ? -5.899 -4.338 -4.644 1.00 89.25 71 ARG A O 1
ATOM 554 N N . GLY A 1 72 ? -7.551 -5.778 -5.097 1.00 91.56 72 GLY A N 1
ATOM 555 C CA . GLY A 1 72 ? -8.428 -4.795 -5.740 1.00 91.56 72 GLY A CA 1
ATOM 556 C C . GLY A 1 72 ? -7.990 -4.466 -7.168 1.00 91.56 72 GLY A C 1
ATOM 557 O O . GLY A 1 72 ? -8.618 -4.926 -8.116 1.00 91.56 72 GLY A O 1
ATOM 558 N N . TYR A 1 73 ? -6.908 -3.702 -7.329 1.00 92.81 73 TYR A N 1
ATOM 559 C CA . TYR A 1 73 ? -6.360 -3.330 -8.636 1.00 92.81 73 TYR A CA 1
ATOM 560 C C . TYR A 1 73 ? -4.851 -3.042 -8.568 1.00 92.81 73 TYR A C 1
ATOM 562 O O . TYR A 1 73 ? -4.281 -2.831 -7.499 1.00 92.81 73 TYR A O 1
ATOM 570 N N . THR A 1 74 ? -4.201 -3.005 -9.731 1.00 93.56 74 THR A N 1
ATOM 571 C CA . THR A 1 74 ? -2.798 -2.593 -9.882 1.00 93.56 74 THR A CA 1
ATOM 572 C C . THR A 1 74 ? -2.745 -1.248 -10.591 1.00 93.56 74 THR A C 1
ATOM 574 O O . THR A 1 74 ? -3.380 -1.063 -11.629 1.00 93.56 74 THR A O 1
ATOM 577 N N . TYR A 1 75 ? -1.988 -0.298 -10.046 1.00 93.00 75 TYR A N 1
ATOM 578 C CA . TYR A 1 75 ? -1.841 1.027 -10.638 1.00 93.00 75 TYR A CA 1
ATOM 579 C C . TYR A 1 75 ? -0.696 1.020 -11.660 1.00 93.00 75 TYR A C 1
ATOM 581 O O . TYR A 1 75 ? 0.471 1.131 -11.294 1.00 93.00 75 TYR A O 1
ATOM 589 N N . LEU A 1 76 ? -1.010 0.857 -12.945 1.00 91.88 76 LEU A N 1
ATOM 590 C CA . LEU A 1 76 ? 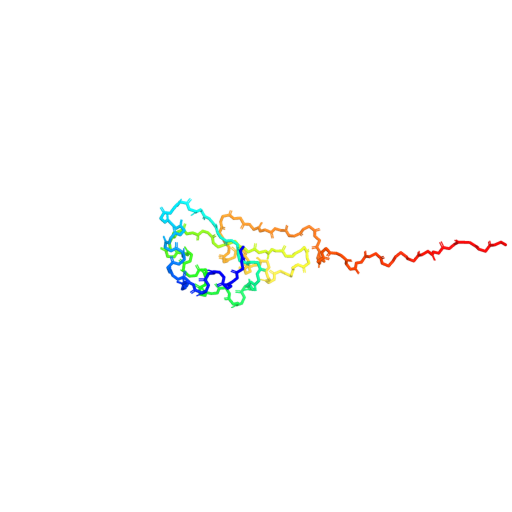-0.010 0.866 -14.017 1.00 91.88 76 LEU A CA 1
ATOM 591 C C . LEU A 1 76 ? 0.382 2.305 -14.387 1.00 91.88 76 LEU A C 1
ATOM 593 O O . LEU A 1 76 ? -0.473 3.107 -14.767 1.00 91.88 76 LEU A O 1
ATOM 597 N N . LEU A 1 77 ? 1.675 2.629 -14.332 1.00 88.94 77 LEU A N 1
ATOM 598 C CA . LEU A 1 77 ? 2.178 3.917 -14.816 1.00 88.94 77 LEU A CA 1
ATOM 599 C C . LEU A 1 77 ? 2.295 3.918 -16.342 1.00 88.94 77 LEU A C 1
ATOM 601 O O . LEU A 1 77 ? 2.923 3.046 -16.933 1.00 88.94 77 LEU A O 1
ATOM 605 N N . SER A 1 78 ? 1.753 4.947 -16.996 1.00 83.00 78 SER A N 1
ATOM 606 C CA . SER A 1 78 ? 1.812 5.065 -18.461 1.00 83.00 78 SER A CA 1
ATOM 607 C C . SER A 1 78 ? 3.190 5.466 -19.001 1.00 83.00 78 SER A C 1
ATOM 609 O O . SER A 1 78 ? 3.430 5.356 -20.201 1.00 83.00 78 SER A O 1
ATOM 611 N N . ARG A 1 79 ? 4.088 5.984 -18.153 1.00 79.75 79 ARG A N 1
ATOM 612 C CA . ARG A 1 79 ? 5.458 6.387 -18.514 1.00 79.75 79 ARG A CA 1
ATOM 613 C C . ARG A 1 79 ? 6.402 6.101 -17.350 1.00 79.75 79 ARG A C 1
ATOM 615 O O . ARG A 1 79 ? 6.033 6.323 -16.203 1.00 79.75 79 ARG A O 1
ATOM 622 N N . ALA A 1 80 ? 7.626 5.676 -17.655 1.00 66.44 80 ALA A N 1
ATOM 623 C CA . ALA A 1 80 ? 8.666 5.380 -16.663 1.00 66.44 80 ALA A CA 1
ATOM 624 C C . ALA A 1 80 ? 9.355 6.634 -16.073 1.00 66.44 80 ALA A C 1
ATOM 626 O O . ALA A 1 80 ? 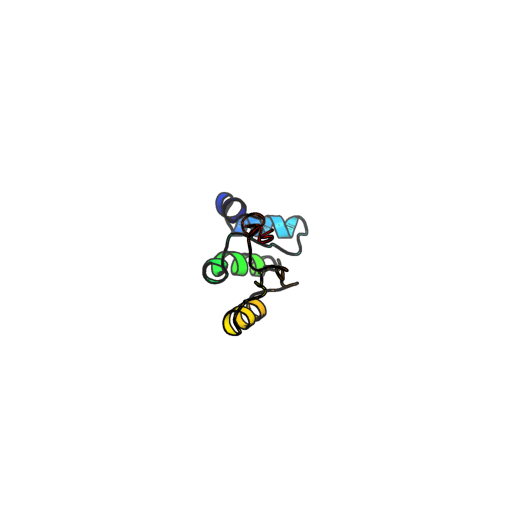10.370 6.513 -15.398 1.00 66.44 80 ALA A O 1
ATOM 627 N N . GLY A 1 81 ? 8.842 7.842 -16.334 1.00 58.56 81 GLY A N 1
ATOM 628 C CA . GLY A 1 81 ? 9.479 9.099 -15.937 1.00 58.56 81 GLY A CA 1
ATOM 629 C C . GLY A 1 81 ? 8.580 9.960 -15.058 1.00 58.56 81 GLY A C 1
ATOM 630 O O . GLY A 1 81 ? 7.376 10.064 -15.304 1.00 58.56 81 GLY A O 1
ATOM 631 N N . VAL A 1 82 ? 9.180 10.629 -14.071 1.00 52.47 82 VAL A N 1
ATOM 632 C CA . VAL A 1 82 ? 8.542 11.753 -13.381 1.00 52.47 82 VAL A CA 1
ATOM 633 C C . VAL A 1 82 ? 8.238 12.849 -14.402 1.00 52.47 82 VAL A C 1
ATOM 635 O O . VAL A 1 82 ? 9.052 13.175 -15.267 1.00 52.47 82 VAL A O 1
ATOM 638 N N . THR A 1 83 ? 7.040 13.413 -14.333 1.00 51.25 83 THR A N 1
ATOM 639 C CA . THR A 1 83 ? 6.662 14.624 -15.064 1.00 51.25 83 THR A CA 1
ATOM 640 C C . THR A 1 83 ? 7.758 15.692 -14.944 1.00 51.25 83 THR A C 1
ATOM 642 O O . THR A 1 83 ? 7.944 16.241 -13.864 1.00 51.25 83 THR A O 1
ATOM 645 N N . GLY A 1 84 ? 8.464 16.002 -16.044 1.00 46.22 84 GLY A N 1
ATOM 646 C CA . GLY A 1 84 ? 9.206 17.266 -16.187 1.00 46.22 84 GLY A CA 1
ATOM 647 C C . GLY A 1 84 ? 10.620 17.251 -16.789 1.00 46.22 84 GLY A C 1
ATOM 648 O O . GLY A 1 84 ? 11.054 18.316 -17.211 1.00 46.22 84 GLY A O 1
ATOM 649 N N . ALA A 1 85 ? 11.339 16.123 -16.883 1.00 45.19 85 ALA A N 1
ATOM 650 C CA . ALA A 1 85 ? 12.795 16.168 -17.142 1.00 45.19 85 ALA A CA 1
ATOM 651 C C . ALA A 1 85 ? 13.301 15.647 -18.505 1.00 45.19 85 ALA A C 1
ATOM 653 O O . ALA A 1 85 ? 14.508 15.610 -18.712 1.00 45.19 85 ALA A O 1
ATOM 654 N N . GLU A 1 86 ? 12.437 15.314 -19.469 1.00 47.50 86 GLU A N 1
ATOM 655 C CA . GLU A 1 86 ? 12.890 14.919 -20.816 1.00 47.50 86 GLU A CA 1
ATOM 656 C C . GLU A 1 86 ? 12.136 15.653 -21.925 1.00 47.50 86 GLU A C 1
ATOM 658 O O . GLU A 1 86 ? 11.296 15.113 -22.640 1.00 47.50 86 GLU A O 1
ATOM 663 N N . LYS A 1 87 ? 12.473 16.931 -22.086 1.00 45.75 87 LYS A N 1
ATOM 664 C CA . LYS A 1 87 ? 12.483 17.578 -23.401 1.00 45.75 87 LYS A CA 1
ATOM 665 C C . LYS A 1 87 ? 13.746 18.422 -23.518 1.00 45.75 87 LYS A C 1
ATOM 667 O O . LYS A 1 87 ? 13.685 19.646 -23.588 1.00 45.75 87 LYS A O 1
ATOM 672 N N . THR A 1 88 ? 14.907 17.775 -23.594 1.00 39.09 88 THR A N 1
ATOM 673 C CA . THR A 1 88 ? 16.008 18.381 -24.349 1.00 39.09 88 THR A CA 1
ATOM 674 C C . THR A 1 88 ? 15.558 18.404 -25.804 1.00 39.09 88 THR A C 1
ATOM 676 O O . THR A 1 88 ? 15.733 17.443 -26.548 1.00 39.09 88 THR A O 1
ATOM 679 N N . VAL A 1 89 ? 14.902 19.493 -26.202 1.00 45.41 89 VAL A N 1
ATOM 680 C CA . VAL A 1 89 ? 14.663 19.791 -27.610 1.00 45.41 89 VAL A CA 1
ATOM 681 C C . VAL A 1 89 ? 16.039 20.025 -28.227 1.00 45.41 89 VAL A C 1
ATOM 683 O O . VAL A 1 89 ? 16.598 21.115 -28.143 1.00 45.41 89 VAL A O 1
ATOM 686 N N . ARG A 1 90 ? 16.624 18.982 -28.820 1.00 37.88 90 ARG A N 1
ATOM 687 C CA . ARG A 1 90 ? 17.709 19.155 -29.782 1.00 37.88 90 ARG A CA 1
ATOM 688 C C . ARG A 1 90 ? 17.090 19.769 -31.033 1.00 37.88 90 ARG A C 1
ATOM 690 O O . ARG A 1 90 ? 16.570 19.054 -31.885 1.00 37.88 90 ARG A O 1
ATOM 697 N N . PHE A 1 91 ? 17.142 21.095 -31.130 1.00 42.44 91 PHE A N 1
ATOM 698 C CA . PHE A 1 91 ? 17.053 21.763 -32.421 1.00 42.44 91 PHE A CA 1
ATOM 699 C C . PHE A 1 91 ? 18.250 21.293 -33.249 1.00 42.44 91 PHE A C 1
ATOM 701 O O . PHE A 1 91 ? 19.397 21.637 -32.979 1.00 42.44 91 PHE A O 1
ATOM 708 N N . SER A 1 92 ? 17.970 20.434 -34.218 1.00 48.41 92 SER A N 1
ATOM 709 C CA . SER A 1 92 ? 18.836 20.228 -35.370 1.00 48.41 92 SER A CA 1
ATOM 710 C C . SER A 1 92 ? 18.151 20.880 -36.563 1.00 48.41 92 SER A C 1
ATOM 712 O O . SER A 1 92 ? 16.919 20.921 -36.577 1.00 48.41 92 SER A O 1
ATOM 714 N N . HIS A 1 93 ? 18.978 21.325 -37.519 1.00 44.16 93 HIS A N 1
ATOM 715 C CA . HIS A 1 93 ? 18.676 21.824 -38.868 1.00 44.16 93 HIS A CA 1
ATOM 716 C C . HIS A 1 93 ? 18.468 23.353 -39.043 1.00 44.16 93 HIS A C 1
ATOM 718 O O . HIS A 1 93 ? 17.713 23.953 -38.293 1.00 44.16 93 HIS A O 1
ATOM 724 N N . TRP A 1 94 ? 19.090 24.063 -40.003 1.00 40.97 94 TRP A N 1
ATOM 725 C CA . TRP A 1 94 ? 19.729 23.679 -41.279 1.00 40.97 94 TRP A CA 1
ATOM 726 C C . TRP A 1 94 ? 20.931 24.574 -41.640 1.00 40.97 94 TRP A C 1
ATOM 728 O O . TRP A 1 94 ? 20.946 25.765 -41.347 1.00 40.97 94 TRP A O 1
ATOM 738 N N . ASN A 1 95 ? 21.890 23.966 -42.342 1.00 39.91 95 ASN A N 1
ATOM 739 C CA . ASN A 1 95 ? 22.898 24.614 -43.181 1.00 39.91 95 ASN A CA 1
ATOM 740 C C . ASN A 1 95 ? 22.210 25.201 -44.430 1.00 39.91 95 ASN A C 1
ATOM 742 O O . ASN A 1 95 ? 21.561 24.440 -45.149 1.00 39.91 95 ASN A O 1
ATOM 746 N N . THR A 1 96 ? 22.405 26.493 -44.697 1.00 53.78 96 THR A N 1
ATOM 747 C CA . THR A 1 96 ? 22.498 27.099 -46.042 1.00 53.78 96 THR A CA 1
ATOM 748 C C . THR A 1 96 ? 23.234 28.418 -45.920 1.00 53.78 96 THR A C 1
ATOM 750 O O . THR A 1 96 ? 22.841 29.201 -45.027 1.00 53.78 96 THR A O 1
#

Secondary structure (DSSP, 8-state):
--HHHHHTT-HHHHHHHHHHTT--EEE-TT--GGG-HHHHHHHHHTTPEEE-EE-TT--HHHHHHHHHH--S--EE-SSSS-TTS-----------